Protein AF-A0A959VZM3-F1 (afdb_monomer)

Solvent-accessible surface area (backbone atoms only — not comparable to full-atom values): 9188 Å² total; per-residue (Å²): 102,67,61,38,49,76,47,31,76,87,61,57,45,61,68,59,48,17,64,75,70,76,46,56,53,68,58,54,43,66,77,31,69,43,74,56,45,45,46,29,57,42,51,46,52,51,42,49,57,50,47,54,42,20,57,67,42,49,59,94,54,62,40,55,37,48,43,45,47,11,50,47,51,11,54,48,50,45,38,71,76,40,49,43,59,58,51,37,53,51,50,51,56,58,50,22,78,82,34,68,66,43,29,53,40,50,46,55,44,49,49,54,50,44,51,54,45,30,52,53,39,49,74,39,65,33,55,77,87,47,29,64,61,50,35,50,50,52,52,50,51,48,51,51,55,51,49,49,58,73,74,62,60,64,66,69,60,53,52,52,49,51,55,49,50,30,55,53,47,40,74,73,98

Foldseek 3Di:
DVQCLVPNLVRDDLVVVCVVVVHDSVVVCVVQVDSLSVLLVVLVVLLVQLVVQLVVQLPPDQALLSNLVSNLRSNVVSCVVPVSSLVNNVSLVVVLVPDVSSVVSNVVSVVVQLVVQLVNCVNNVNDPVQSNVLSVLSVVLSNVLSVCVVVPDDPVVSVVSSVVSSVVSRVSD

pLDDT: mean 93.74, std 3.38, range [75.5, 98.38]

Structure (mmCIF, N/CA/C/O backbone):
data_AF-A0A959VZM3-F1
#
_entry.id   AF-A0A959VZM3-F1
#
loop_
_atom_site.group_PDB
_atom_site.id
_atom_site.type_symbol
_atom_site.label_atom_id
_atom_site.label_alt_id
_atom_site.label_comp_id
_atom_site.label_asym_id
_atom_site.label_entity_id
_atom_site.label_seq_id
_atom_site.pdbx_PDB_ins_code
_atom_site.Cartn_x
_atom_site.Cartn_y
_atom_site.Cartn_z
_atom_site.occupancy
_atom_site.B_iso_or_equiv
_atom_site.auth_seq_id
_atom_site.auth_comp_id
_atom_site.auth_asym_id
_atom_site.auth_atom_id
_atom_site.pdbx_PDB_model_num
ATOM 1 N N . MET A 1 1 ? -10.174 7.402 11.515 1.00 91.44 1 MET A N 1
ATOM 2 C CA . MET A 1 1 ? -8.799 7.199 11.017 1.00 91.44 1 MET A CA 1
ATOM 3 C C . MET A 1 1 ? -7.757 7.601 12.057 1.00 91.44 1 MET A C 1
ATOM 5 O O . MET A 1 1 ? -6.980 6.738 12.421 1.00 91.44 1 MET A O 1
ATOM 9 N N . GLU A 1 2 ? -7.784 8.822 12.610 1.00 94.75 2 GLU A N 1
ATOM 10 C CA . GLU A 1 2 ? -6.723 9.305 13.524 1.00 94.75 2 GLU A CA 1
ATOM 11 C C . GLU A 1 2 ? -6.413 8.383 14.718 1.00 94.75 2 GLU A C 1
ATOM 13 O O . GLU A 1 2 ? -5.254 8.094 14.976 1.00 94.75 2 GLU A O 1
ATOM 18 N N . VAL A 1 3 ? -7.432 7.825 15.386 1.00 95.44 3 VAL A N 1
ATOM 19 C CA . VAL A 1 3 ? -7.229 6.854 16.486 1.00 95.44 3 VAL A CA 1
ATOM 20 C C . VAL A 1 3 ? -6.410 5.635 16.041 1.00 95.44 3 VAL A C 1
ATOM 22 O O . VAL A 1 3 ? -5.567 5.155 16.786 1.00 95.44 3 VAL A O 1
ATOM 25 N N . LEU A 1 4 ? -6.639 5.131 14.824 1.00 94.69 4 LEU A N 1
ATOM 26 C CA . LEU A 1 4 ? -5.869 4.014 14.265 1.00 94.69 4 LEU A CA 1
ATOM 27 C C . LEU A 1 4 ? -4.455 4.450 13.863 1.00 94.69 4 LEU A C 1
ATOM 29 O O . LEU A 1 4 ? -3.517 3.687 14.058 1.00 94.69 4 LEU A O 1
ATOM 33 N N . LEU A 1 5 ? -4.289 5.666 13.332 1.00 95.88 5 LEU A N 1
ATOM 34 C CA . LEU A 1 5 ? -2.964 6.201 13.009 1.00 95.88 5 LEU A CA 1
ATOM 35 C C . LEU A 1 5 ? -2.111 6.366 14.269 1.00 95.88 5 LEU A C 1
ATOM 37 O O . LEU A 1 5 ? -0.925 6.063 14.236 1.00 95.88 5 LEU A O 1
ATOM 41 N N . GLU A 1 6 ? -2.688 6.815 15.380 1.00 95.00 6 GLU A N 1
ATOM 42 C CA . GLU A 1 6 ? -1.969 7.010 16.643 1.00 95.00 6 GLU A CA 1
ATOM 43 C C . GLU A 1 6 ? -1.719 5.700 17.396 1.00 95.00 6 GLU A C 1
ATOM 45 O O . GLU A 1 6 ? -0.610 5.477 17.875 1.00 95.00 6 GLU A O 1
ATOM 50 N N . GLU A 1 7 ? -2.731 4.837 17.499 1.00 93.94 7 GLU A N 1
ATOM 51 C CA . GLU A 1 7 ? -2.730 3.726 18.460 1.00 93.94 7 GLU A CA 1
ATOM 52 C C . GLU A 1 7 ? -2.721 2.331 17.819 1.00 93.94 7 GLU A C 1
ATOM 54 O O . GLU A 1 7 ? -2.692 1.319 18.527 1.00 93.94 7 GLU A O 1
ATOM 59 N N . GLY A 1 8 ? -2.782 2.262 16.490 1.00 92.44 8 GLY A N 1
ATOM 60 C CA . GLY A 1 8 ? -2.891 1.009 15.753 1.00 92.44 8 GLY A CA 1
ATOM 61 C C . GLY A 1 8 ? -4.207 0.260 15.993 1.00 92.44 8 GLY A C 1
ATOM 62 O O . GLY A 1 8 ? -5.125 0.697 16.699 1.00 92.44 8 GLY A O 1
ATOM 63 N N . TYR A 1 9 ? -4.309 -0.916 15.388 1.00 91.88 9 TYR A N 1
ATOM 64 C CA . TYR A 1 9 ? -5.464 -1.803 15.432 1.00 91.88 9 TYR A CA 1
ATOM 65 C C . TYR A 1 9 ? -5.769 -2.302 16.852 1.00 91.88 9 TYR A C 1
ATOM 67 O O . TYR A 1 9 ? -6.937 -2.365 17.273 1.00 91.88 9 TYR A O 1
ATOM 75 N N . ALA A 1 10 ? -4.719 -2.615 17.616 1.00 89.94 10 ALA A N 1
ATOM 76 C CA . ALA A 1 10 ? -4.832 -3.073 18.998 1.00 89.94 10 ALA A CA 1
ATOM 77 C C . ALA A 1 10 ? -5.420 -1.989 19.919 1.00 89.94 10 ALA A C 1
ATOM 79 O O . ALA A 1 10 ? -6.264 -2.293 20.765 1.00 89.94 10 ALA A O 1
ATOM 80 N N . GLY A 1 11 ? -5.045 -0.720 19.721 1.00 91.06 11 GLY A N 1
ATOM 81 C CA . GLY A 1 11 ? -5.529 0.407 20.523 1.00 91.06 11 GLY A CA 1
ATOM 82 C C . GLY A 1 11 ? -6.959 0.856 20.206 1.00 91.06 11 GLY A C 1
ATOM 83 O O . GLY A 1 11 ? -7.584 1.554 21.017 1.00 91.06 11 GLY A O 1
ATOM 84 N N . LEU A 1 12 ? -7.512 0.436 19.062 1.00 92.94 12 LEU A N 1
ATOM 85 C CA . LEU A 1 12 ? -8.818 0.875 18.577 1.00 92.94 12 LEU A CA 1
ATOM 86 C C . LEU A 1 12 ? -9.977 0.415 19.477 1.00 92.9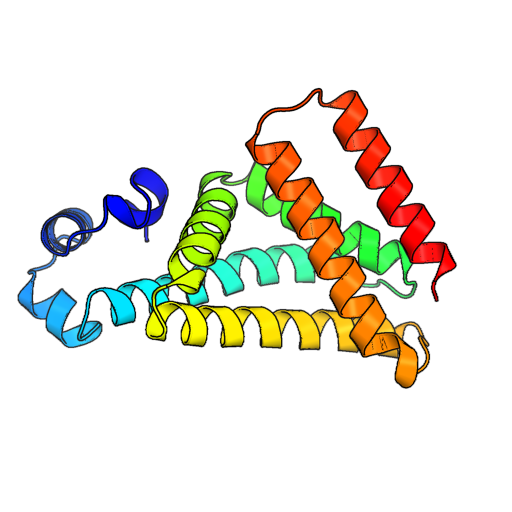4 12 LEU A C 1
ATOM 88 O O . LEU A 1 12 ? -10.255 -0.781 19.620 1.00 92.94 12 LEU A O 1
ATOM 92 N N . THR A 1 13 ? -10.753 1.393 19.956 1.00 91.31 13 THR A N 1
ATOM 93 C CA . THR A 1 13 ? -12.062 1.185 20.591 1.00 91.31 13 THR A CA 1
ATOM 94 C C . THR A 1 13 ? -13.086 2.199 20.079 1.00 91.31 13 THR A C 1
ATOM 96 O O . THR A 1 13 ? -12.742 3.338 19.766 1.00 91.31 13 THR A O 1
ATOM 99 N N . TYR A 1 14 ? -14.371 1.830 20.067 1.00 91.00 14 TYR A N 1
ATOM 100 C CA . TYR A 1 14 ? -15.456 2.761 19.726 1.00 91.00 14 TYR A CA 1
ATOM 101 C C . TYR A 1 14 ? -15.534 3.969 20.656 1.00 91.00 14 TYR A C 1
ATOM 103 O O . TYR A 1 14 ? -15.916 5.045 20.216 1.00 91.00 14 TYR A O 1
ATOM 111 N N . ALA A 1 15 ? -15.152 3.817 21.927 1.00 90.56 15 ALA A N 1
ATOM 112 C CA . ALA A 1 15 ? -15.108 4.939 22.858 1.00 90.56 15 ALA A CA 1
ATOM 113 C C . ALA A 1 15 ? -14.104 6.005 22.409 1.00 90.56 15 ALA A C 1
ATOM 115 O O . ALA A 1 15 ? -14.454 7.179 22.354 1.00 90.56 15 ALA A O 1
ATOM 116 N N . LYS A 1 16 ? -12.894 5.589 22.023 1.00 93.88 16 LYS A N 1
ATOM 117 C CA . LYS A 1 16 ? -11.861 6.500 21.518 1.00 93.88 16 LYS A CA 1
ATOM 118 C C . LYS A 1 16 ? -12.278 7.151 20.202 1.00 93.88 16 LYS A C 1
ATOM 120 O O . LYS A 1 16 ? -12.093 8.350 20.038 1.00 93.88 16 LYS A O 1
ATOM 125 N N . VAL A 1 17 ? -12.895 6.385 19.297 1.00 93.62 17 VAL A N 1
ATOM 126 C CA . VAL A 1 17 ? -13.412 6.923 18.026 1.00 93.62 17 VAL A CA 1
ATOM 127 C C . VAL A 1 17 ? -14.501 7.962 18.266 1.00 93.62 17 VAL A C 1
ATOM 129 O O . VAL A 1 17 ? -14.416 9.044 17.703 1.00 93.62 17 VAL A O 1
ATOM 132 N N . ALA A 1 18 ? -15.487 7.660 19.112 1.00 92.00 18 ALA A N 1
ATOM 133 C CA . ALA A 1 18 ? -16.574 8.571 19.462 1.00 92.00 18 ALA A CA 1
ATOM 134 C C . ALA A 1 18 ? -16.034 9.892 20.035 1.00 92.00 18 ALA A C 1
ATOM 136 O O . ALA A 1 18 ? -16.345 10.964 19.524 1.00 92.00 18 ALA A O 1
ATOM 137 N N . VAL A 1 19 ? -15.132 9.803 21.021 1.00 94.44 19 VAL A N 1
ATOM 138 C CA . VAL A 1 19 ? -14.471 10.976 21.614 1.00 94.44 19 VAL A CA 1
ATOM 139 C C . VAL A 1 19 ? -13.708 11.779 20.559 1.00 94.44 19 VAL A C 1
ATOM 141 O O . VAL A 1 19 ? -13.840 12.997 20.516 1.00 94.44 19 VAL A O 1
ATOM 144 N N . ARG A 1 20 ? -12.937 11.117 19.687 1.00 93.94 20 ARG A N 1
ATOM 145 C CA . ARG A 1 20 ? -12.149 11.800 18.651 1.00 93.94 20 ARG A CA 1
ATOM 146 C C . ARG A 1 20 ? -13.014 12.446 17.569 1.00 93.94 20 ARG A C 1
ATOM 148 O O . ARG A 1 20 ? -12.639 13.493 17.057 1.00 93.94 20 ARG A O 1
ATOM 155 N N . ALA A 1 21 ? -14.128 11.816 17.206 1.00 92.00 21 ALA A N 1
ATOM 156 C CA . ALA A 1 21 ? -15.044 12.306 16.181 1.00 92.00 21 ALA A CA 1
ATOM 157 C C . ALA A 1 21 ? -16.007 13.385 16.703 1.00 92.00 21 ALA A C 1
ATOM 159 O O . ALA A 1 21 ? -16.658 14.038 15.898 1.00 92.00 21 ALA A O 1
ATOM 160 N N . GLY A 1 22 ? -16.111 13.571 18.025 1.00 93.75 22 GLY A N 1
ATOM 161 C CA . GLY A 1 22 ? -17.142 14.425 18.623 1.00 93.75 22 GLY A CA 1
ATOM 162 C C . GLY A 1 22 ? -18.550 13.831 18.515 1.00 93.75 22 GLY A C 1
ATOM 163 O O . GLY A 1 22 ? -19.532 14.553 18.645 1.00 93.75 22 GLY A O 1
ATOM 164 N N . GLU A 1 23 ? -18.647 12.519 18.291 1.00 93.44 23 GLU A N 1
ATOM 165 C CA . GLU A 1 23 ? -19.894 11.806 18.014 1.00 93.44 23 GLU A CA 1
ATOM 166 C C . GLU A 1 23 ? -20.235 10.813 19.126 1.00 93.44 23 GLU A C 1
ATOM 168 O O . GLU A 1 23 ? -19.390 10.408 19.925 1.00 93.44 23 GLU A O 1
ATOM 173 N N . ASN A 1 24 ? -21.485 10.349 19.170 1.00 91.44 24 ASN A N 1
ATOM 174 C CA . ASN A 1 24 ? -21.875 9.292 20.102 1.00 91.44 24 ASN A CA 1
ATOM 175 C C . ASN A 1 24 ? -21.522 7.894 19.554 1.00 91.44 24 ASN A C 1
ATOM 177 O O . ASN A 1 24 ? -21.659 7.617 18.362 1.00 91.44 24 ASN A O 1
ATOM 181 N N . LYS A 1 25 ? -21.158 6.965 20.450 1.00 88.06 25 LYS A N 1
ATOM 182 C CA . LYS A 1 25 ? -20.934 5.539 20.151 1.00 88.06 25 LYS A CA 1
ATOM 183 C C . LYS A 1 25 ? -22.063 4.904 19.332 1.00 88.06 25 LYS A C 1
ATOM 185 O O . LYS A 1 25 ? -21.766 4.095 18.458 1.00 88.06 25 LYS A O 1
ATOM 190 N N . SER A 1 26 ? -23.323 5.261 19.592 1.00 90.31 26 SER A N 1
ATOM 191 C CA . SER A 1 26 ? -24.468 4.722 18.844 1.00 90.31 26 SER A CA 1
ATOM 192 C C . SER A 1 26 ? -24.413 5.090 17.363 1.00 90.31 26 SER A C 1
ATOM 194 O O . SER A 1 26 ? -24.702 4.248 16.520 1.00 90.31 26 SER A O 1
ATOM 196 N N . LEU A 1 27 ? -23.985 6.313 17.036 1.00 90.56 27 LEU A N 1
ATOM 197 C CA . LEU A 1 27 ? -23.862 6.769 15.654 1.00 90.56 27 LEU A CA 1
ATOM 198 C C . LEU A 1 27 ? -22.700 6.068 14.939 1.00 90.56 27 LEU A C 1
ATOM 200 O O . LEU A 1 27 ? -22.860 5.589 13.822 1.00 90.56 27 LEU A O 1
ATOM 204 N N . ILE A 1 28 ? -21.559 5.915 15.619 1.00 90.44 28 ILE A N 1
ATOM 205 C CA . ILE A 1 28 ? -20.419 5.137 15.106 1.00 90.44 28 ILE A CA 1
ATOM 206 C C . ILE A 1 28 ? -20.835 3.682 14.836 1.00 90.44 28 ILE A C 1
ATOM 208 O O . ILE A 1 28 ? -20.541 3.139 13.773 1.00 90.44 28 ILE A O 1
ATOM 212 N N . SER A 1 29 ? -21.556 3.054 15.770 1.00 88.44 29 SER A N 1
ATOM 213 C CA . SER A 1 29 ? -22.054 1.685 15.601 1.00 88.44 29 SER A CA 1
ATOM 214 C C . SER A 1 29 ? -23.082 1.572 14.477 1.00 88.44 29 SER A C 1
ATOM 216 O O . SER A 1 29 ? -23.093 0.559 13.787 1.00 88.44 29 SER A O 1
ATOM 218 N N . TYR A 1 30 ? -23.931 2.585 14.286 1.00 91.31 30 TYR A N 1
ATOM 219 C CA . TYR A 1 30 ? -24.904 2.627 13.196 1.00 91.31 30 TYR A CA 1
ATOM 220 C C . TYR A 1 30 ? -24.217 2.690 11.825 1.00 91.31 30 TYR A C 1
ATOM 222 O O . TYR A 1 30 ? -24.563 1.913 10.942 1.00 91.31 30 TYR A O 1
ATOM 230 N N . TYR A 1 31 ? -23.213 3.560 11.659 1.00 90.94 31 TYR A N 1
ATOM 231 C CA . TYR A 1 31 ? -22.511 3.715 10.380 1.00 90.94 31 TYR A CA 1
ATOM 232 C C . TYR A 1 31 ? -21.617 2.530 10.023 1.00 90.94 31 TYR A C 1
ATOM 234 O O . TYR A 1 31 ? -21.578 2.118 8.869 1.00 90.94 31 TYR A O 1
ATOM 242 N N . PHE A 1 32 ? -20.875 1.996 10.994 1.00 91.25 32 PHE A N 1
ATOM 243 C CA . PHE A 1 32 ? -19.848 0.991 10.711 1.00 91.25 32 PHE A CA 1
ATOM 244 C C . PHE A 1 32 ? -20.271 -0.441 11.042 1.00 91.25 32 PHE A C 1
ATOM 246 O O . PHE A 1 32 ? -19.593 -1.381 10.631 1.00 91.25 32 PHE A O 1
ATOM 253 N N . GLY A 1 33 ? -21.349 -0.629 11.806 1.00 90.44 33 GLY A N 1
ATOM 254 C CA . GLY A 1 33 ? -21.879 -1.931 12.221 1.00 90.44 33 GLY A CA 1
ATOM 255 C C . GLY A 1 33 ? -21.010 -2.681 13.240 1.00 90.44 33 GLY A C 1
ATOM 256 O O . GLY A 1 33 ? -21.507 -3.116 14.276 1.00 90.44 33 GLY A O 1
ATOM 257 N N . SER A 1 34 ? -19.712 -2.844 12.969 1.00 89.38 34 SER A N 1
ATOM 258 C CA . SER A 1 34 ? -18.750 -3.524 13.845 1.00 89.38 34 SER A CA 1
ATOM 259 C C . SER A 1 34 ? -17.370 -2.855 13.848 1.00 89.38 34 SER A C 1
ATOM 261 O O . SER A 1 34 ? -17.079 -1.966 13.041 1.00 89.38 34 SER A O 1
ATOM 263 N N . LYS A 1 35 ? -16.499 -3.247 14.794 1.00 88.88 35 LYS A N 1
ATOM 264 C CA . LYS A 1 35 ? -15.100 -2.780 14.825 1.00 88.88 35 LYS A CA 1
ATOM 265 C C . LYS A 1 35 ? -14.403 -3.105 13.499 1.00 88.88 35 LYS A C 1
ATOM 267 O O . LYS A 1 35 ? -13.711 -2.250 12.962 1.00 88.88 35 LYS A O 1
ATOM 272 N N . GLN A 1 36 ? -14.641 -4.300 12.960 1.00 89.44 36 GLN A N 1
ATOM 273 C CA . GLN A 1 36 ? -14.129 -4.734 11.659 1.00 89.44 36 GLN A CA 1
ATOM 274 C C . GLN A 1 36 ? -14.677 -3.888 10.509 1.00 89.44 36 GLN A C 1
ATOM 276 O O . GLN A 1 36 ? -13.898 -3.505 9.652 1.00 89.44 36 GLN A O 1
ATOM 281 N N . GLY A 1 37 ? -15.968 -3.533 10.509 1.00 90.56 37 GLY A N 1
ATOM 282 C CA . GLY A 1 37 ? -16.532 -2.651 9.478 1.00 90.56 37 GLY A CA 1
ATOM 283 C C . GLY A 1 37 ? -15.894 -1.257 9.477 1.00 90.56 37 GLY A C 1
ATOM 284 O O . GLY A 1 37 ? -15.567 -0.717 8.424 1.00 90.56 37 GLY A O 1
ATOM 285 N N . LEU A 1 38 ? -15.608 -0.706 10.662 1.00 92.44 38 LEU A N 1
ATOM 286 C CA . LEU A 1 38 ? -14.852 0.547 10.788 1.00 92.44 38 LEU A CA 1
ATOM 287 C C . LEU A 1 38 ? -13.430 0.395 10.241 1.00 92.44 38 LEU A C 1
ATOM 289 O O . LEU A 1 38 ? -12.941 1.259 9.518 1.00 92.44 38 LEU A O 1
ATOM 293 N N . VAL A 1 39 ? -12.761 -0.701 10.595 1.00 92.75 39 VAL A N 1
ATOM 294 C CA . VAL A 1 39 ? -11.388 -0.982 10.165 1.00 92.75 39 VAL A CA 1
ATOM 295 C C . VAL A 1 39 ? -11.312 -1.198 8.658 1.00 92.75 39 VAL A C 1
ATOM 297 O O . VAL A 1 39 ? -10.391 -0.674 8.046 1.00 92.75 39 VAL A O 1
ATOM 300 N N . ALA A 1 40 ? -12.292 -1.872 8.057 1.00 90.50 40 ALA A N 1
ATOM 301 C CA . ALA A 1 40 ? -12.405 -2.034 6.612 1.00 90.50 40 ALA A CA 1
ATOM 302 C C . ALA A 1 40 ? -12.519 -0.677 5.903 1.00 90.50 40 ALA A C 1
ATOM 304 O O . ALA A 1 40 ? -11.741 -0.397 4.996 1.00 90.50 40 ALA A O 1
ATOM 305 N N . ALA A 1 41 ? -13.394 0.214 6.386 1.00 92.69 41 ALA A N 1
ATOM 306 C CA . ALA A 1 41 ? -13.520 1.567 5.839 1.00 92.69 41 ALA A CA 1
ATOM 307 C C . ALA A 1 41 ? -12.217 2.382 5.964 1.00 92.69 41 ALA A C 1
ATOM 309 O O . ALA A 1 41 ? -11.886 3.191 5.101 1.00 92.69 41 ALA A O 1
ATOM 310 N N . VAL A 1 42 ? -11.447 2.173 7.038 1.00 93.94 42 VAL A N 1
ATOM 311 C CA . VAL A 1 42 ? -10.139 2.825 7.194 1.00 93.94 42 VAL A CA 1
ATOM 312 C C . VAL A 1 42 ? -9.071 2.184 6.307 1.00 93.94 42 VAL A C 1
ATOM 314 O O . VAL A 1 42 ? -8.259 2.917 5.752 1.00 93.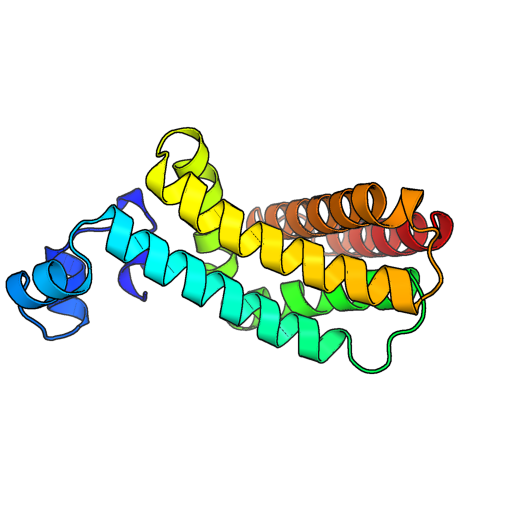94 42 VAL A O 1
ATOM 317 N N . ALA A 1 43 ? -9.068 0.861 6.135 1.00 92.38 43 ALA A N 1
ATOM 318 C CA . ALA A 1 43 ? -8.163 0.167 5.220 1.00 92.38 43 ALA A CA 1
ATOM 319 C C . ALA A 1 43 ? -8.353 0.661 3.781 1.00 92.38 43 ALA A C 1
ATOM 321 O O . ALA A 1 43 ? -7.372 0.961 3.104 1.00 92.38 43 ALA A O 1
ATOM 322 N N . ASP A 1 44 ? -9.609 0.819 3.363 1.00 92.19 44 ASP A N 1
ATOM 323 C CA . ASP A 1 44 ? -9.982 1.378 2.067 1.00 92.19 44 ASP A CA 1
ATOM 324 C C . ASP A 1 44 ? -9.416 2.792 1.891 1.00 92.19 44 ASP A C 1
ATOM 326 O O . ASP A 1 44 ? -8.663 3.058 0.954 1.00 92.19 44 ASP A O 1
ATOM 330 N N . ARG A 1 45 ? -9.642 3.664 2.883 1.00 94.12 45 ARG A N 1
ATOM 331 C CA . ARG A 1 45 ? -9.108 5.030 2.879 1.00 94.12 45 ARG A CA 1
ATOM 332 C C . ARG A 1 45 ? -7.578 5.082 2.826 1.00 94.12 45 ARG A C 1
ATOM 334 O O . ARG A 1 45 ? -7.015 5.941 2.151 1.00 94.12 45 ARG A O 1
ATOM 341 N N . ILE A 1 46 ? -6.891 4.197 3.545 1.00 94.31 46 ILE A N 1
ATOM 342 C CA . ILE A 1 46 ? -5.425 4.095 3.496 1.00 94.31 46 ILE A CA 1
ATOM 343 C C . ILE A 1 46 ? -4.975 3.651 2.101 1.00 94.31 46 ILE A C 1
ATOM 345 O O . ILE A 1 46 ? -4.058 4.248 1.540 1.00 94.31 46 ILE A O 1
ATOM 349 N N . GLY A 1 47 ? -5.657 2.667 1.511 1.00 91.88 47 GLY A N 1
ATOM 350 C CA . GLY A 1 47 ? -5.432 2.239 0.134 1.00 91.88 47 GLY A CA 1
ATOM 351 C C . GLY A 1 47 ? -5.551 3.391 -0.865 1.00 91.88 47 GLY A C 1
ATOM 352 O O . GLY A 1 47 ? -4.661 3.561 -1.698 1.00 91.88 47 GLY A O 1
ATOM 353 N N . GLU A 1 48 ? -6.594 4.217 -0.751 1.00 93.19 48 GLU A N 1
ATOM 354 C CA . GLU A 1 48 ? -6.793 5.408 -1.590 1.00 93.19 48 GLU A CA 1
ATOM 355 C C . GLU A 1 48 ? -5.654 6.422 -1.458 1.00 93.19 48 GLU A C 1
ATOM 357 O O . GLU A 1 48 ? -5.152 6.906 -2.472 1.00 93.19 48 GLU A O 1
ATOM 362 N N . LEU A 1 49 ? -5.231 6.736 -0.227 1.00 93.81 49 LEU A N 1
ATOM 363 C CA . LEU A 1 49 ? -4.151 7.696 0.028 1.00 93.81 49 LEU A CA 1
ATOM 364 C C . LEU A 1 49 ? -2.840 7.245 -0.623 1.00 93.81 49 LEU A C 1
ATOM 366 O O . LEU A 1 49 ? -2.191 8.032 -1.309 1.00 93.81 49 LEU A O 1
ATOM 370 N N . ILE A 1 50 ? -2.480 5.968 -0.460 1.00 92.81 50 ILE A N 1
ATOM 371 C CA . ILE A 1 50 ? -1.261 5.419 -1.067 1.00 92.81 50 ILE A CA 1
ATOM 372 C C . ILE A 1 50 ? -1.388 5.419 -2.597 1.00 92.81 50 ILE A C 1
ATOM 374 O O . ILE A 1 50 ? -0.453 5.798 -3.304 1.00 92.81 50 ILE A O 1
ATOM 378 N N . THR A 1 51 ? -2.554 5.023 -3.117 1.00 92.19 51 THR A N 1
ATOM 379 C CA . THR A 1 51 ? -2.798 4.936 -4.565 1.00 92.19 51 THR A CA 1
ATOM 380 C C . THR A 1 51 ? -2.711 6.309 -5.223 1.00 92.19 51 THR A C 1
ATOM 382 O O . THR A 1 51 ? -2.086 6.441 -6.271 1.00 92.19 51 THR A O 1
ATOM 385 N N . ALA A 1 52 ? -3.288 7.345 -4.611 1.00 93.75 52 ALA A N 1
ATOM 386 C CA . ALA A 1 52 ? -3.279 8.702 -5.152 1.00 93.75 52 ALA A CA 1
ATOM 387 C C . ALA A 1 52 ? -1.852 9.256 -5.332 1.00 93.75 52 ALA A C 1
ATOM 389 O O . ALA A 1 52 ? -1.531 9.830 -6.380 1.00 93.75 52 ALA A O 1
ATOM 390 N N . GLU A 1 53 ? -0.980 9.040 -4.344 1.00 94.62 53 GLU A N 1
ATOM 391 C CA . GLU A 1 53 ? 0.420 9.466 -4.427 1.00 94.62 53 GLU A CA 1
ATOM 392 C C . GLU A 1 53 ? 1.189 8.684 -5.493 1.00 94.62 53 GLU A C 1
ATOM 394 O O . GLU A 1 53 ? 1.909 9.273 -6.301 1.00 94.62 53 GLU A O 1
ATOM 399 N N . VAL A 1 54 ? 0.995 7.368 -5.573 1.00 93.62 54 VAL A N 1
ATOM 400 C CA . VAL A 1 54 ? 1.666 6.554 -6.593 1.00 93.62 54 VAL A CA 1
ATOM 401 C C . VAL A 1 54 ? 1.186 6.867 -8.004 1.00 93.62 54 VAL A C 1
ATOM 403 O O . VAL A 1 54 ? 2.022 7.030 -8.888 1.00 93.62 54 VAL A O 1
ATOM 406 N N . LEU A 1 55 ? -0.114 7.055 -8.236 1.00 95.25 55 LEU A N 1
ATOM 407 C CA . LEU A 1 55 ? -0.621 7.471 -9.549 1.00 95.25 55 LEU A CA 1
ATOM 408 C C . LEU A 1 55 ? -0.045 8.822 -9.990 1.00 95.25 55 LEU A C 1
ATOM 410 O O . LEU A 1 55 ? 0.166 9.053 -11.177 1.00 95.25 55 LEU A O 1
ATOM 414 N N . THR A 1 56 ? 0.266 9.712 -9.045 1.00 95.50 56 THR A N 1
ATOM 415 C CA . THR A 1 56 ? 0.957 10.970 -9.353 1.00 95.50 56 THR A CA 1
ATOM 416 C C . THR A 1 56 ? 2.393 10.738 -9.832 1.00 95.50 56 THR A C 1
ATOM 418 O O . THR A 1 56 ? 2.887 11.509 -10.653 1.00 95.50 56 THR A O 1
ATOM 421 N N . LYS A 1 57 ? 3.061 9.680 -9.358 1.00 95.44 57 LYS A N 1
ATOM 422 C CA . LYS A 1 57 ? 4.427 9.301 -9.763 1.00 95.44 57 LYS A CA 1
ATOM 423 C C . LYS A 1 57 ? 4.490 8.376 -10.977 1.00 95.44 57 LYS A C 1
ATOM 425 O O . LYS A 1 57 ? 5.553 8.258 -11.568 1.00 95.44 57 LYS A O 1
ATOM 430 N N . LEU A 1 58 ? 3.371 7.766 -11.360 1.00 94.69 58 LEU A N 1
ATOM 431 C CA . LEU A 1 58 ? 3.232 6.943 -12.565 1.00 94.69 58 LEU A CA 1
ATOM 432 C C . LEU A 1 58 ? 2.672 7.734 -13.760 1.00 94.69 58 LEU A C 1
ATOM 434 O O . LEU A 1 58 ? 2.123 7.156 -14.696 1.00 94.69 58 LEU A O 1
ATOM 438 N N . ARG A 1 59 ? 2.760 9.067 -13.743 1.00 91.81 59 ARG A N 1
ATOM 439 C CA . ARG A 1 59 ? 2.420 9.874 -14.921 1.00 91.81 59 ARG A CA 1
ATOM 440 C C . ARG A 1 59 ? 3.524 9.733 -15.959 1.00 91.81 59 ARG A C 1
ATOM 442 O O . ARG A 1 59 ? 4.694 9.842 -15.608 1.00 91.81 59 ARG A O 1
ATOM 449 N N . ASP A 1 60 ? 3.128 9.506 -17.207 1.00 88.88 60 ASP A N 1
ATOM 450 C CA . ASP A 1 60 ? 4.027 9.463 -18.366 1.00 88.88 60 ASP A CA 1
ATOM 451 C C . ASP A 1 60 ? 5.160 8.419 -18.256 1.00 88.88 60 ASP A C 1
ATOM 453 O O . ASP A 1 60 ? 6.239 8.604 -18.813 1.00 88.88 60 ASP A O 1
ATOM 457 N N . VAL A 1 61 ? 4.921 7.314 -17.534 1.00 93.44 61 VAL A N 1
ATOM 458 C CA . VAL A 1 61 ? 5.851 6.174 -17.458 1.00 93.44 61 VAL A CA 1
ATOM 459 C C . VAL A 1 61 ? 5.531 5.141 -18.537 1.00 93.44 61 VAL A C 1
ATOM 461 O O . VAL A 1 61 ? 4.368 4.819 -18.775 1.00 93.44 61 VAL A O 1
ATOM 464 N N . ASP A 1 62 ? 6.570 4.602 -19.166 1.00 92.94 62 ASP A N 1
ATOM 465 C CA . ASP A 1 62 ? 6.475 3.754 -20.361 1.00 92.94 62 ASP A CA 1
ATOM 466 C C . ASP A 1 62 ? 7.397 2.522 -20.328 1.00 92.94 62 ASP A C 1
ATOM 468 O O . ASP A 1 62 ? 7.412 1.732 -21.268 1.00 92.94 62 ASP A O 1
ATOM 472 N N . SER A 1 63 ? 8.148 2.332 -19.242 1.00 96.56 63 SER A N 1
ATOM 473 C CA . SER A 1 63 ? 9.087 1.223 -19.064 1.00 96.56 63 SER A CA 1
ATOM 474 C C . SER A 1 63 ? 8.949 0.598 -17.679 1.00 96.56 63 SER A C 1
ATOM 476 O O . SER A 1 63 ? 8.545 1.262 -16.720 1.00 96.56 63 SER A O 1
ATOM 478 N N . VAL A 1 64 ? 9.330 -0.676 -17.538 1.00 97.31 64 VAL A N 1
ATOM 479 C CA . VAL A 1 64 ? 9.325 -1.368 -16.236 1.00 97.31 64 VAL A CA 1
ATOM 480 C C . VAL A 1 64 ? 10.211 -0.650 -15.214 1.00 97.31 64 VAL A C 1
ATOM 482 O O . VAL A 1 64 ? 9.855 -0.569 -14.036 1.00 97.31 64 VAL A O 1
ATOM 485 N N . GLU A 1 65 ? 11.326 -0.065 -15.656 1.00 97.44 65 GLU A N 1
ATOM 486 C CA . GLU A 1 65 ? 12.202 0.756 -14.816 1.00 97.44 65 GLU A CA 1
ATOM 487 C C . GLU A 1 65 ? 11.467 1.982 -14.257 1.00 97.44 65 GLU A C 1
ATOM 489 O O . GLU A 1 65 ? 11.416 2.173 -13.039 1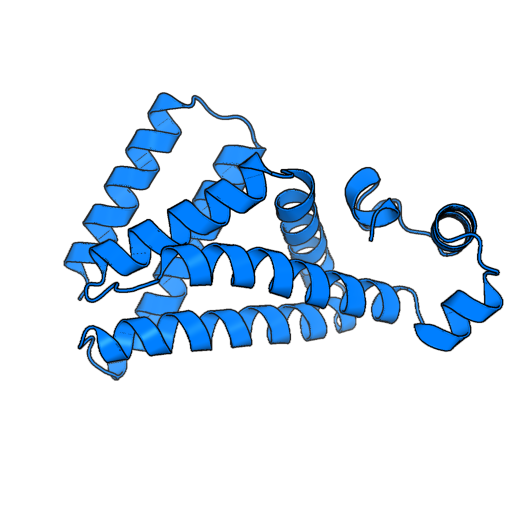.00 97.44 65 GLU A O 1
ATOM 494 N N . ASN A 1 66 ? 10.837 2.772 -15.135 1.00 97.50 66 ASN A N 1
ATOM 495 C CA . ASN A 1 66 ? 10.118 3.991 -14.764 1.00 97.50 66 ASN A CA 1
ATOM 496 C C . ASN A 1 66 ? 8.888 3.682 -13.900 1.00 97.50 66 ASN A C 1
ATOM 498 O O . ASN A 1 66 ? 8.621 4.388 -12.926 1.00 97.50 66 ASN A O 1
ATOM 502 N N . ILE A 1 67 ? 8.177 2.590 -14.196 1.00 97.94 67 ILE A N 1
ATOM 503 C CA . ILE A 1 67 ? 7.066 2.096 -13.375 1.00 97.94 67 ILE A CA 1
ATOM 504 C C . ILE A 1 67 ? 7.571 1.746 -11.975 1.00 97.94 67 ILE A C 1
ATOM 506 O O . ILE A 1 67 ? 7.034 2.234 -10.983 1.00 97.94 67 ILE A O 1
ATOM 510 N N . THR A 1 68 ? 8.637 0.951 -11.871 1.00 98.12 68 THR A N 1
ATOM 511 C CA . THR A 1 68 ? 9.195 0.533 -10.576 1.00 98.12 68 THR A CA 1
ATOM 512 C C . THR A 1 68 ? 9.685 1.734 -9.770 1.00 98.12 68 THR A C 1
ATOM 514 O O . THR A 1 68 ? 9.367 1.855 -8.584 1.00 98.12 68 THR A O 1
ATOM 517 N N . GLY A 1 69 ? 10.395 2.664 -10.414 1.00 97.88 69 GLY A N 1
ATOM 518 C CA . GLY A 1 69 ? 10.821 3.922 -9.805 1.00 97.88 69 GLY A CA 1
ATOM 519 C C . GLY A 1 69 ? 9.642 4.757 -9.302 1.00 97.88 69 GLY A C 1
ATOM 520 O O . GLY A 1 69 ? 9.673 5.236 -8.167 1.00 97.88 69 GLY A O 1
ATOM 521 N N . GLY A 1 70 ? 8.572 4.872 -10.094 1.00 97.56 70 GLY A N 1
ATOM 522 C CA . GLY A 1 70 ? 7.347 5.583 -9.729 1.00 97.56 70 GLY A CA 1
ATOM 523 C C . GLY A 1 70 ? 6.611 4.955 -8.541 1.00 97.56 70 GLY A C 1
ATOM 524 O O . GLY A 1 70 ? 6.220 5.674 -7.618 1.00 97.56 70 GLY A O 1
ATOM 525 N N . LEU A 1 71 ? 6.495 3.621 -8.501 1.00 97.31 71 LEU A N 1
ATOM 526 C CA . LEU A 1 71 ? 5.916 2.890 -7.366 1.00 97.31 71 LEU A CA 1
ATOM 527 C C . LEU A 1 71 ? 6.679 3.183 -6.069 1.00 97.31 71 LEU A C 1
ATOM 529 O O . LEU A 1 71 ? 6.082 3.574 -5.064 1.00 97.31 71 LEU A O 1
ATOM 533 N N . VAL A 1 72 ? 8.008 3.040 -6.102 1.00 97.44 72 VAL A N 1
ATOM 534 C CA . VAL A 1 72 ? 8.863 3.305 -4.940 1.00 97.44 72 VAL A CA 1
ATOM 535 C C . VAL A 1 72 ? 8.764 4.778 -4.531 1.00 97.44 72 VAL A C 1
ATOM 537 O O . VAL A 1 72 ? 8.615 5.074 -3.348 1.00 97.44 72 VAL A O 1
ATOM 540 N N . ALA A 1 73 ? 8.826 5.714 -5.481 1.00 97.38 73 ALA A N 1
ATOM 541 C CA . ALA A 1 73 ? 8.764 7.146 -5.200 1.00 97.38 73 ALA A CA 1
ATOM 542 C C . ALA A 1 73 ? 7.428 7.572 -4.574 1.00 97.38 73 ALA A C 1
ATOM 544 O O . ALA A 1 73 ? 7.422 8.404 -3.666 1.00 97.38 73 ALA A O 1
ATOM 545 N N . GLY A 1 74 ? 6.304 7.015 -5.029 1.00 96.75 74 GLY A N 1
ATOM 546 C CA . GLY A 1 74 ? 4.995 7.358 -4.478 1.00 96.75 74 GLY A CA 1
ATOM 547 C C . GLY A 1 74 ? 4.807 6.810 -3.067 1.00 96.75 74 GLY A C 1
ATOM 548 O O . GLY A 1 74 ? 4.382 7.549 -2.184 1.00 96.75 74 GLY A O 1
ATOM 549 N N . VAL A 1 75 ? 5.228 5.567 -2.803 1.00 96.81 75 VAL A N 1
ATOM 550 C CA . VAL A 1 75 ? 5.225 5.025 -1.432 1.00 96.81 75 VAL A CA 1
ATOM 551 C C . VAL A 1 75 ? 6.154 5.826 -0.517 1.00 96.81 75 VAL A C 1
ATOM 553 O O . VAL A 1 75 ? 5.785 6.122 0.617 1.00 96.81 75 VAL A O 1
ATOM 556 N N . TRP A 1 76 ? 7.321 6.256 -1.008 1.00 97.00 76 TRP A N 1
ATOM 557 C CA . TRP A 1 76 ? 8.216 7.128 -0.242 1.00 97.00 76 TRP A CA 1
ATOM 558 C C . TRP A 1 76 ? 7.551 8.445 0.134 1.00 97.00 76 TRP A C 1
ATOM 560 O O . TRP A 1 76 ? 7.639 8.846 1.290 1.00 97.00 76 TRP A O 1
ATOM 570 N N . LYS A 1 77 ? 6.848 9.069 -0.815 1.00 97.56 77 LYS A N 1
ATOM 571 C CA . LYS A 1 77 ? 6.134 10.324 -0.587 1.00 97.56 77 LYS A CA 1
ATOM 572 C C . LYS A 1 77 ? 5.046 10.183 0.478 1.00 97.56 77 LYS A C 1
ATOM 574 O O . LYS A 1 77 ? 4.959 11.033 1.355 1.00 97.56 77 LYS A O 1
ATOM 579 N N . VAL A 1 78 ? 4.285 9.086 0.466 1.00 96.88 78 VAL A N 1
ATOM 580 C CA . VAL A 1 78 ? 3.303 8.786 1.527 1.00 96.88 78 VAL A CA 1
ATOM 581 C C . VAL A 1 78 ? 3.975 8.742 2.898 1.00 96.88 78 VAL A C 1
ATOM 583 O O . VAL A 1 78 ? 3.456 9.290 3.866 1.00 96.88 78 VAL A O 1
ATOM 586 N N . MET A 1 79 ? 5.130 8.081 2.990 1.00 96.50 79 MET A N 1
ATOM 587 C CA . MET A 1 79 ? 5.868 7.952 4.246 1.00 96.50 79 MET A CA 1
ATOM 588 C C . MET A 1 79 ? 6.511 9.267 4.699 1.00 96.50 79 MET A C 1
ATOM 590 O O . MET A 1 79 ? 6.601 9.500 5.903 1.00 96.50 79 MET A O 1
ATOM 594 N N . ASP A 1 80 ? 6.955 10.102 3.756 1.00 96.44 80 ASP A N 1
ATOM 595 C CA . ASP A 1 80 ? 7.477 11.445 4.028 1.00 96.44 80 ASP A CA 1
ATOM 596 C C . ASP A 1 80 ? 6.383 12.366 4.581 1.00 96.44 80 ASP A C 1
ATOM 598 O O . ASP A 1 80 ? 6.636 13.118 5.521 1.00 96.44 80 ASP A O 1
ATOM 602 N N . ASP A 1 81 ? 5.171 12.287 4.023 1.00 97.00 81 ASP A N 1
ATOM 603 C CA . ASP A 1 81 ? 4.030 13.088 4.469 1.00 97.00 81 ASP A CA 1
ATOM 604 C C . ASP A 1 81 ? 3.519 12.641 5.839 1.00 97.00 81 ASP A C 1
ATOM 606 O O . ASP A 1 81 ? 3.307 13.462 6.732 1.00 97.00 81 ASP A O 1
ATOM 610 N N . ASP A 1 82 ? 3.301 11.335 6.003 1.00 96.56 82 ASP A N 1
ATOM 611 C CA . ASP A 1 82 ? 2.894 10.745 7.271 1.00 96.56 82 ASP A CA 1
ATOM 612 C C . ASP A 1 82 ? 3.243 9.249 7.331 1.00 96.56 82 ASP A C 1
ATOM 614 O O . ASP A 1 82 ? 2.470 8.375 6.921 1.00 96.56 82 ASP A O 1
ATOM 618 N N . GLN A 1 83 ? 4.383 8.924 7.947 1.00 95.38 83 GLN A N 1
ATOM 619 C CA . GLN A 1 83 ? 4.815 7.538 8.182 1.00 95.38 83 GLN A CA 1
ATOM 620 C C . GLN A 1 83 ? 3.762 6.659 8.886 1.00 95.38 83 GLN A C 1
ATOM 622 O O . GLN A 1 83 ? 3.803 5.429 8.778 1.00 95.38 83 GLN A O 1
ATOM 627 N N . ARG A 1 84 ? 2.804 7.259 9.611 1.00 96.25 84 ARG A N 1
ATOM 628 C CA . ARG A 1 84 ? 1.744 6.527 10.316 1.00 96.25 84 ARG A CA 1
ATOM 629 C C . ARG A 1 84 ? 0.790 5.839 9.339 1.00 96.25 84 ARG A C 1
ATOM 631 O O . ARG A 1 84 ? 0.220 4.815 9.703 1.00 96.25 84 ARG A O 1
ATOM 638 N N . VAL A 1 85 ? 0.658 6.344 8.108 1.00 96.06 85 VAL A N 1
ATOM 639 C CA . VAL A 1 85 ? -0.146 5.725 7.039 1.00 96.06 85 VAL A CA 1
ATOM 640 C C . VAL A 1 85 ? 0.430 4.362 6.657 1.00 96.06 85 VAL A C 1
ATOM 642 O O . VAL A 1 85 ? -0.282 3.359 6.702 1.00 96.06 85 VAL A O 1
ATOM 645 N N . ALA A 1 86 ? 1.731 4.305 6.354 1.00 94.69 86 ALA A N 1
ATOM 646 C CA . ALA A 1 86 ? 2.411 3.053 6.023 1.00 94.69 86 ALA A CA 1
ATOM 647 C C . ALA A 1 86 ? 2.424 2.088 7.218 1.00 94.69 86 ALA A C 1
ATOM 649 O O . ALA A 1 86 ? 2.105 0.910 7.061 1.00 94.69 86 ALA A O 1
ATOM 650 N N . ARG A 1 87 ? 2.702 2.590 8.431 1.00 95.81 87 ARG A N 1
ATOM 651 C CA . ARG A 1 87 ? 2.628 1.776 9.653 1.00 95.81 87 ARG A CA 1
ATOM 652 C C . ARG A 1 87 ? 1.248 1.142 9.827 1.00 95.81 87 ARG A C 1
ATOM 654 O O . ARG A 1 87 ? 1.167 -0.053 10.095 1.00 95.81 87 ARG A O 1
ATOM 661 N N . LEU A 1 88 ? 0.177 1.920 9.666 1.00 96.00 88 LEU A N 1
ATOM 662 C CA . LEU A 1 88 ? -1.184 1.413 9.811 1.00 96.00 88 LEU A CA 1
ATOM 663 C C . LEU A 1 88 ? -1.522 0.377 8.731 1.00 96.00 88 LEU A C 1
ATOM 665 O O . LEU A 1 88 ? -2.146 -0.630 9.047 1.00 96.00 88 LEU A O 1
ATOM 669 N N . TYR A 1 89 ? -1.084 0.571 7.484 1.00 95.06 89 TYR A N 1
ATOM 670 C CA . TYR A 1 89 ? -1.245 -0.450 6.444 1.00 95.06 89 TYR A CA 1
ATOM 671 C C . TYR A 1 89 ? -0.623 -1.793 6.861 1.00 95.06 89 TYR A C 1
ATOM 673 O O . TYR A 1 89 ? -1.279 -2.832 6.757 1.00 95.06 89 TYR A O 1
ATOM 681 N N . PHE A 1 90 ? 0.608 -1.788 7.384 1.00 95.25 90 PHE A N 1
ATOM 682 C CA . PHE A 1 90 ? 1.275 -3.018 7.823 1.00 95.25 90 PHE A CA 1
ATOM 683 C C . PHE A 1 90 ? 0.656 -3.629 9.081 1.00 95.25 90 PHE A C 1
ATOM 685 O O . PHE A 1 90 ? 0.517 -4.849 9.147 1.00 95.25 90 PHE A O 1
ATOM 692 N N . ASP A 1 91 ? 0.217 -2.808 10.033 1.00 95.00 91 ASP A N 1
ATOM 693 C CA . ASP A 1 91 ? -0.516 -3.261 11.219 1.00 95.00 91 ASP A CA 1
ATOM 694 C C . ASP A 1 91 ? -1.821 -3.983 10.829 1.00 95.00 91 ASP A C 1
ATOM 696 O O . ASP A 1 91 ? -2.084 -5.111 11.253 1.00 95.00 91 ASP A O 1
ATOM 700 N N . LEU A 1 92 ? -2.594 -3.404 9.903 1.00 94.12 92 LEU A N 1
ATOM 701 C CA . LEU A 1 92 ? -3.786 -4.055 9.354 1.00 94.12 92 LEU A CA 1
ATOM 702 C C . LEU A 1 92 ? -3.438 -5.307 8.540 1.00 94.12 92 LEU A C 1
ATOM 704 O O . LEU A 1 92 ? -4.154 -6.306 8.628 1.00 94.12 92 LEU A O 1
ATOM 708 N N . SER A 1 93 ? -2.335 -5.296 7.785 1.00 93.50 93 SER A N 1
ATOM 709 C CA . SER A 1 93 ? -1.874 -6.478 7.048 1.00 93.50 93 SER A CA 1
ATOM 710 C C . SER A 1 93 ? -1.512 -7.622 7.994 1.00 93.50 93 SER A C 1
ATOM 712 O O . SER A 1 93 ? -1.834 -8.770 7.691 1.00 93.50 93 SER A O 1
ATOM 714 N N . ALA A 1 94 ? -0.910 -7.341 9.148 1.00 93.69 94 ALA A N 1
ATOM 715 C CA . ALA A 1 94 ? -0.650 -8.347 10.172 1.00 93.69 94 ALA A CA 1
ATOM 716 C C . ALA A 1 94 ? -1.956 -8.859 10.804 1.00 93.69 94 ALA A C 1
ATOM 718 O O . ALA A 1 94 ? -2.164 -10.070 10.893 1.00 93.69 94 ALA A O 1
ATOM 719 N N . ALA A 1 95 ? -2.878 -7.959 11.165 1.00 92.44 95 ALA A N 1
ATOM 720 C CA . ALA A 1 95 ? -4.185 -8.329 11.716 1.00 92.44 95 ALA A CA 1
ATOM 721 C C . ALA A 1 95 ? -5.004 -9.212 10.754 1.00 92.44 95 ALA A C 1
ATOM 723 O O . ALA A 1 95 ? -5.685 -10.146 11.182 1.00 92.44 95 ALA A O 1
ATOM 724 N N . SER A 1 96 ? -4.884 -8.967 9.447 1.00 93.12 96 SER A N 1
ATOM 725 C CA . SER A 1 96 ? -5.584 -9.722 8.404 1.00 93.12 96 SER A CA 1
ATOM 726 C C . SER A 1 96 ? -5.221 -11.198 8.342 1.00 93.12 96 SER A C 1
ATOM 728 O O . SER A 1 96 ? -5.980 -11.981 7.786 1.00 93.12 96 SER A O 1
ATOM 730 N N . VAL A 1 97 ? -4.084 -11.608 8.916 1.00 93.25 97 VAL A N 1
ATOM 731 C CA . VAL A 1 97 ? -3.674 -13.018 8.944 1.00 93.25 97 VAL A CA 1
ATOM 732 C C . VAL A 1 97 ? -4.685 -13.860 9.727 1.00 93.25 97 VAL A C 1
ATOM 734 O O . VAL A 1 97 ? -4.939 -15.004 9.348 1.00 93.25 97 VAL A O 1
ATOM 737 N N . VAL A 1 98 ? -5.321 -13.290 10.753 1.00 91.75 98 VAL A N 1
ATOM 738 C CA . VAL A 1 98 ? -6.201 -14.016 11.686 1.00 91.75 98 VAL A CA 1
ATOM 739 C C . VAL A 1 98 ? -7.644 -13.495 11.746 1.00 91.75 98 VAL A C 1
ATOM 741 O O . VAL A 1 98 ? -8.483 -14.161 12.342 1.00 91.75 98 VAL A O 1
ATOM 744 N N . ASP A 1 99 ? -7.955 -12.345 11.138 1.00 90.69 99 ASP A N 1
ATOM 745 C CA . ASP A 1 99 ? -9.318 -11.789 11.060 1.00 90.69 99 ASP A CA 1
ATOM 746 C C . ASP A 1 99 ? -9.801 -11.753 9.600 1.00 90.69 99 ASP A C 1
ATOM 748 O O . ASP A 1 99 ? -9.318 -10.956 8.793 1.00 90.69 99 ASP A O 1
ATOM 752 N N . ASP A 1 100 ? -10.769 -12.612 9.263 1.00 90.56 100 ASP A N 1
ATOM 753 C CA . ASP A 1 100 ? -11.261 -12.788 7.890 1.00 90.56 100 ASP A CA 1
ATOM 754 C C . ASP A 1 100 ? -11.926 -11.540 7.309 1.00 90.56 100 ASP A C 1
ATOM 756 O O . ASP A 1 100 ? -11.764 -11.261 6.125 1.00 90.56 100 ASP A O 1
ATOM 760 N N . ARG A 1 101 ? -12.604 -10.728 8.125 1.00 87.00 101 ARG A N 1
ATOM 761 C CA . ARG A 1 101 ? -13.241 -9.499 7.624 1.00 87.00 101 ARG A CA 1
ATOM 762 C C . ARG A 1 101 ? -12.203 -8.444 7.261 1.00 87.00 101 ARG A C 1
ATOM 764 O O . ARG A 1 101 ? -12.371 -7.700 6.299 1.00 87.00 101 ARG A O 1
ATOM 771 N N . ILE A 1 102 ? -11.118 -8.368 8.033 1.00 89.75 102 ILE A N 1
ATOM 772 C CA . ILE A 1 102 ? -9.988 -7.485 7.712 1.00 89.75 102 ILE A CA 1
ATOM 773 C C . ILE A 1 102 ? -9.241 -8.015 6.486 1.00 89.75 102 ILE A C 1
ATOM 775 O O . ILE A 1 102 ? -8.810 -7.229 5.641 1.00 89.75 102 ILE A O 1
ATOM 779 N N . ARG A 1 103 ? -9.117 -9.341 6.368 1.00 93.00 103 ARG A N 1
ATOM 780 C CA . ARG A 1 103 ? -8.550 -10.018 5.198 1.00 93.00 103 ARG A CA 1
ATOM 781 C C . ARG A 1 103 ? -9.298 -9.668 3.920 1.00 93.00 103 ARG A C 1
ATOM 783 O O . ARG A 1 103 ? -8.652 -9.251 2.966 1.00 93.00 103 ARG A O 1
ATOM 790 N N . GLU A 1 104 ? -10.624 -9.770 3.925 1.00 91.00 104 GLU A N 1
ATOM 791 C CA . GLU A 1 104 ? -11.485 -9.389 2.799 1.00 91.00 104 GLU A CA 1
ATOM 792 C C . GLU A 1 104 ? -11.249 -7.930 2.388 1.00 91.00 104 GLU A C 1
ATOM 794 O O . GLU A 1 104 ? -10.907 -7.663 1.237 1.00 91.00 104 GLU A O 1
ATOM 799 N N . ALA A 1 105 ? -11.302 -6.996 3.342 1.00 87.88 105 ALA A N 1
ATOM 800 C CA . ALA A 1 105 ? -11.089 -5.576 3.058 1.00 87.88 105 ALA A CA 1
ATOM 801 C C . ALA A 1 105 ? -9.697 -5.284 2.465 1.00 87.88 105 ALA A C 1
ATOM 803 O O . ALA A 1 105 ? -9.561 -4.517 1.512 1.00 87.88 105 ALA A O 1
ATOM 804 N N . LEU A 1 106 ? -8.639 -5.905 2.997 1.00 90.56 106 LEU A N 1
ATOM 805 C CA . LEU A 1 106 ? -7.291 -5.720 2.457 1.00 90.56 106 LEU A CA 1
ATOM 806 C C . LEU A 1 106 ? -7.059 -6.446 1.135 1.00 90.56 106 LEU A C 1
ATOM 808 O O . LEU A 1 106 ? -6.222 -5.996 0.352 1.00 90.56 106 LEU A O 1
ATOM 812 N N . HIS A 1 107 ? -7.759 -7.549 0.870 1.00 91.44 107 HIS A N 1
ATOM 813 C CA . HIS A 1 10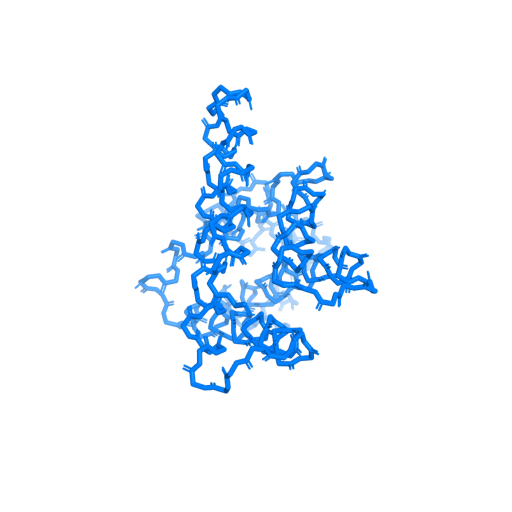7 ? -7.722 -8.200 -0.436 1.00 91.44 107 HIS A CA 1
ATOM 814 C C . HIS A 1 107 ? -8.266 -7.270 -1.514 1.00 91.44 107 HIS A C 1
ATOM 816 O O . HIS A 1 107 ? -7.584 -7.074 -2.514 1.00 91.44 107 HIS A O 1
ATOM 822 N N . GLU A 1 108 ? -9.398 -6.608 -1.272 1.00 88.31 108 GLU A N 1
ATOM 823 C CA . GLU A 1 108 ? -9.945 -5.634 -2.222 1.00 88.31 108 GLU A CA 1
ATOM 824 C C . GLU A 1 108 ? -8.962 -4.494 -2.514 1.00 88.31 108 GLU A C 1
ATOM 826 O O . GLU A 1 108 ? -8.746 -4.135 -3.673 1.00 88.31 108 GLU A O 1
ATOM 831 N N . VAL A 1 109 ? -8.309 -3.956 -1.478 1.00 8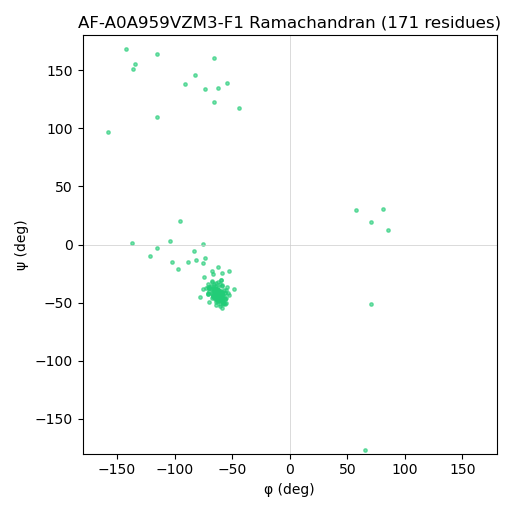8.81 109 VAL A N 1
ATOM 832 C CA . VAL A 1 109 ? -7.276 -2.922 -1.646 1.00 88.81 109 VAL A CA 1
ATOM 833 C C . VAL A 1 109 ? -6.103 -3.455 -2.476 1.00 88.81 109 VAL A C 1
ATOM 835 O O . VAL A 1 109 ? -5.675 -2.803 -3.429 1.00 88.81 109 VAL A O 1
ATOM 838 N N . LYS A 1 110 ? -5.590 -4.650 -2.157 1.00 89.12 110 LYS A N 1
ATOM 839 C CA . LYS A 1 110 ? -4.471 -5.276 -2.884 1.00 89.12 110 LYS A CA 1
ATOM 840 C C . LYS A 1 110 ? -4.825 -5.609 -4.332 1.00 89.12 110 LYS A C 1
ATOM 842 O O . LYS A 1 110 ? -3.970 -5.484 -5.204 1.00 89.12 110 LYS A O 1
ATOM 847 N N . ASP A 1 111 ? -6.059 -6.007 -4.611 1.00 90.81 111 ASP A N 1
ATOM 848 C CA . ASP A 1 111 ? -6.498 -6.341 -5.965 1.00 90.81 111 ASP A CA 1
ATOM 849 C C . ASP A 1 111 ? -6.597 -5.100 -6.847 1.00 90.81 111 ASP A C 1
ATOM 851 O O . ASP A 1 111 ? -6.116 -5.124 -7.981 1.00 90.81 111 ASP A O 1
ATOM 855 N N . ARG A 1 112 ? -7.091 -3.978 -6.310 1.00 89.00 112 ARG A N 1
ATOM 856 C CA . ARG A 1 112 ? -7.035 -2.683 -7.010 1.00 89.00 112 ARG A CA 1
ATOM 857 C C . ARG A 1 112 ? -5.592 -2.282 -7.321 1.00 89.00 112 ARG A C 1
ATOM 859 O O . ARG A 1 112 ? -5.295 -1.868 -8.438 1.00 89.00 112 ARG A O 1
ATOM 866 N N . TRP A 1 113 ? -4.676 -2.487 -6.377 1.00 89.94 113 TRP A N 1
ATOM 867 C CA . TRP A 1 113 ? -3.243 -2.266 -6.588 1.00 89.94 113 TRP A CA 1
ATOM 868 C C . TRP A 1 113 ? -2.650 -3.128 -7.700 1.00 89.94 113 TRP A C 1
ATOM 870 O O . TRP A 1 113 ? -1.945 -2.619 -8.572 1.00 89.94 113 TRP A O 1
ATOM 880 N N . ARG A 1 114 ? -2.959 -4.428 -7.704 1.00 90.38 114 ARG A N 1
ATOM 881 C CA . ARG A 1 114 ? -2.523 -5.346 -8.764 1.00 90.38 114 ARG A CA 1
ATOM 882 C C . ARG A 1 114 ? -3.054 -4.920 -10.125 1.00 90.38 114 ARG A C 1
ATOM 884 O O . ARG A 1 114 ? -2.294 -4.967 -11.086 1.00 90.38 114 ARG A O 1
ATOM 891 N N . GLN A 1 115 ? -4.310 -4.483 -10.206 1.00 91.44 115 GLN A N 1
ATOM 892 C CA . GLN A 1 115 ? -4.910 -3.987 -11.448 1.00 91.44 115 GLN A CA 1
ATOM 893 C C . GLN A 1 115 ? -4.201 -2.730 -11.960 1.00 91.44 115 GLN A C 1
ATOM 895 O O . GLN A 1 115 ? -3.881 -2.665 -13.145 1.00 91.44 115 GLN A O 1
ATOM 900 N N . VAL A 1 116 ? -3.897 -1.772 -11.076 1.00 91.94 116 VAL A N 1
ATOM 901 C CA . VAL A 1 116 ? -3.136 -0.564 -11.434 1.00 91.94 116 VAL A CA 1
ATOM 902 C C . VAL A 1 116 ? -1.769 -0.945 -11.999 1.00 91.94 116 VAL A C 1
ATOM 904 O O . VAL A 1 116 ? -1.457 -0.576 -13.128 1.00 91.94 116 VAL A O 1
ATOM 907 N N . ILE A 1 117 ? -0.976 -1.731 -11.261 1.00 94.88 117 ILE A N 1
ATOM 908 C CA . ILE A 1 117 ? 0.371 -2.136 -11.697 1.00 94.88 117 ILE A CA 1
ATOM 909 C C . ILE A 1 117 ? 0.298 -2.915 -13.017 1.00 94.88 117 ILE A C 1
ATOM 911 O O . ILE A 1 117 ? 1.045 -2.613 -13.945 1.00 94.88 117 ILE A O 1
ATOM 915 N N . SER A 1 118 ? -0.642 -3.856 -13.133 1.00 95.75 118 SER A N 1
ATOM 916 C CA . SER A 1 118 ? -0.819 -4.663 -14.343 1.00 95.75 118 SER A CA 1
ATOM 917 C C . SER A 1 118 ? -1.146 -3.810 -15.568 1.00 95.75 118 SER A C 1
ATOM 919 O O . SER A 1 118 ? -0.611 -4.064 -16.643 1.00 95.75 118 SER A O 1
ATOM 921 N N . GLY A 1 119 ? -1.985 -2.779 -15.418 1.00 95.31 119 GLY A N 1
ATOM 922 C CA . GLY A 1 119 ? -2.330 -1.865 -16.508 1.00 95.31 119 GLY A CA 1
ATOM 923 C C . GLY A 1 119 ? -1.127 -1.070 -17.023 1.00 95.31 119 GLY A C 1
ATOM 924 O O . GLY A 1 119 ? -0.940 -0.946 -18.235 1.00 95.31 119 GLY A O 1
ATOM 925 N N . TYR A 1 120 ? -0.273 -0.590 -16.114 1.00 96.69 120 TYR A N 1
ATOM 926 C CA . TYR A 1 120 ? 0.972 0.084 -16.487 1.00 96.69 120 TYR A CA 1
ATOM 927 C C . TYR A 1 120 ? 1.963 -0.869 -17.161 1.00 96.69 120 TYR A C 1
ATOM 929 O O . TYR A 1 120 ? 2.507 -0.530 -18.207 1.00 96.69 120 TYR A O 1
ATOM 937 N N . LEU A 1 121 ? 2.152 -2.077 -16.618 1.00 97.19 121 LEU A N 1
ATOM 938 C CA . LEU A 1 121 ? 3.036 -3.085 -17.215 1.00 97.19 121 LEU A CA 1
ATOM 939 C C . LEU A 1 121 ? 2.575 -3.501 -18.620 1.00 97.19 121 LEU A C 1
ATOM 941 O O . LEU A 1 121 ? 3.391 -3.581 -19.534 1.00 97.19 121 LEU A O 1
ATOM 945 N N . ALA A 1 122 ? 1.270 -3.704 -18.819 1.00 95.94 122 ALA A N 1
ATOM 946 C CA . ALA A 1 122 ? 0.711 -4.020 -20.131 1.00 95.94 122 ALA A CA 1
ATOM 947 C C . ALA A 1 122 ? 0.917 -2.872 -21.135 1.00 95.94 122 ALA A C 1
ATOM 949 O O . ALA A 1 122 ? 1.266 -3.111 -22.289 1.00 95.94 122 ALA A O 1
ATOM 950 N N . THR A 1 123 ? 0.756 -1.621 -20.692 1.00 95.12 123 THR A N 1
ATOM 951 C CA . THR A 1 123 ? 1.002 -0.433 -21.530 1.00 95.12 123 THR A CA 1
ATOM 952 C C . THR A 1 123 ? 2.480 -0.299 -21.910 1.00 95.12 123 THR A C 1
ATOM 954 O O . THR A 1 123 ? 2.785 0.111 -23.026 1.00 95.12 123 THR A O 1
ATOM 957 N N . ALA A 1 124 ? 3.389 -0.707 -21.021 1.00 95.81 124 ALA A N 1
ATOM 958 C CA . ALA A 1 124 ? 4.829 -0.770 -21.274 1.00 95.81 124 ALA A CA 1
ATOM 959 C C . ALA A 1 124 ? 5.256 -1.958 -22.165 1.00 95.81 124 ALA A C 1
ATOM 961 O O . ALA A 1 124 ? 6.440 -2.118 -22.442 1.00 95.81 124 ALA A O 1
ATOM 962 N N . GLY A 1 125 ? 4.315 -2.791 -22.626 1.00 96.19 125 GLY A N 1
ATOM 963 C CA . GLY A 1 125 ? 4.589 -3.887 -23.559 1.00 96.19 125 GLY A CA 1
ATOM 964 C C . GLY A 1 125 ? 5.042 -5.199 -22.915 1.00 96.19 125 GLY A C 1
ATOM 965 O O . GLY A 1 125 ? 5.476 -6.095 -23.639 1.00 96.19 125 GLY A O 1
ATOM 966 N N . VAL A 1 126 ? 4.917 -5.349 -21.591 1.00 97.44 126 VAL A N 1
ATOM 967 C CA . VAL A 1 126 ? 5.234 -6.612 -20.904 1.00 97.44 126 VAL A CA 1
ATOM 968 C C . VAL A 1 126 ? 4.301 -7.729 -21.400 1.00 97.44 126 VAL A C 1
ATOM 970 O O . VAL A 1 126 ? 3.086 -7.508 -21.478 1.00 97.44 126 VAL A O 1
ATOM 973 N N . PRO A 1 127 ? 4.816 -8.938 -21.711 1.00 97.38 127 PRO A N 1
ATOM 974 C CA . PRO A 1 127 ? 3.989 -10.064 -22.137 1.00 97.38 127 PRO A CA 1
ATOM 975 C C . PRO A 1 127 ? 2.871 -10.384 -21.138 1.00 97.38 127 PRO A C 1
ATOM 977 O O . PRO A 1 127 ? 3.096 -10.428 -19.930 1.00 97.38 127 PRO A O 1
ATOM 980 N N . GLU A 1 128 ? 1.667 -10.688 -21.631 1.00 96.44 128 GLU A N 1
ATOM 981 C CA . GLU A 1 128 ? 0.481 -10.936 -20.789 1.00 96.44 128 GLU A CA 1
ATOM 982 C C . GLU A 1 128 ? 0.717 -12.023 -19.724 1.00 96.44 128 GLU A C 1
ATOM 984 O O . GLU A 1 128 ? 0.266 -11.896 -18.586 1.00 96.44 128 GLU A O 1
ATOM 989 N N . SER A 1 129 ? 1.486 -13.065 -20.058 1.00 96.81 129 SER A N 1
ATOM 990 C CA . SER A 1 129 ? 1.854 -14.136 -19.124 1.00 96.81 129 SER A CA 1
ATOM 991 C C . SER A 1 129 ? 2.790 -13.689 -17.994 1.00 96.81 129 SER A C 1
ATOM 993 O O . SER A 1 129 ? 2.838 -14.339 -16.951 1.00 96.81 129 SER A O 1
ATOM 995 N N . GLU A 1 130 ? 3.539 -12.604 -18.189 1.00 96.69 130 GLU A N 1
ATOM 996 C CA . GLU A 1 130 ? 4.525 -12.076 -17.239 1.00 96.69 130 GLU A CA 1
ATOM 997 C C . GLU A 1 130 ? 3.965 -10.938 -16.377 1.00 96.69 130 GLU A C 1
ATOM 999 O O . GLU A 1 130 ? 4.446 -10.715 -15.264 1.00 96.69 130 GLU A O 1
ATOM 1004 N N . VAL A 1 131 ? 2.894 -10.271 -16.821 1.00 96.94 131 VAL A N 1
ATOM 1005 C CA . VAL A 1 131 ? 2.259 -9.170 -16.079 1.00 96.94 131 VAL A CA 1
ATOM 1006 C C . VAL A 1 131 ? 1.842 -9.573 -14.648 1.00 96.94 131 VAL A C 1
ATOM 1008 O O . VAL A 1 131 ? 2.216 -8.853 -13.714 1.00 96.94 131 VAL A O 1
ATOM 1011 N N . PRO A 1 132 ? 1.124 -10.692 -14.395 1.00 95.56 132 PRO A N 1
ATOM 1012 C CA . PRO A 1 132 ? 0.745 -11.072 -13.029 1.00 95.56 132 PRO A CA 1
ATOM 1013 C C . PRO A 1 132 ? 1.923 -11.386 -12.080 1.00 95.56 132 PRO A C 1
ATOM 1015 O O . PRO A 1 132 ? 1.930 -10.858 -10.956 1.00 95.56 132 PRO A O 1
ATOM 1018 N N . PRO A 1 133 ? 2.924 -12.216 -12.453 1.00 96.12 133 PRO A N 1
ATOM 1019 C CA . PRO A 1 133 ? 4.067 -12.462 -11.579 1.00 96.12 1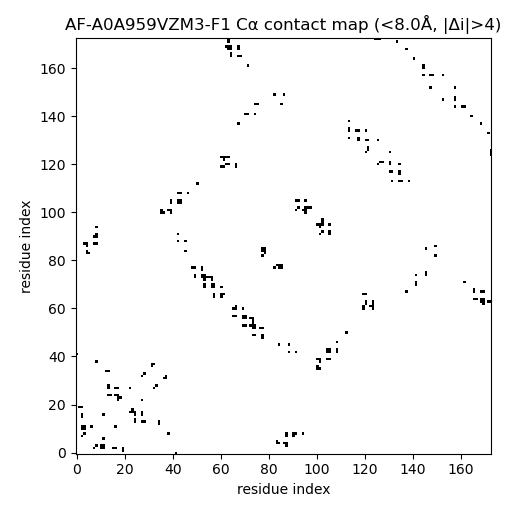33 PRO A CA 1
ATOM 1020 C C . PRO A 1 133 ? 4.935 -11.211 -11.394 1.00 96.12 133 PRO A C 1
ATOM 1022 O O . PRO A 1 133 ? 5.336 -10.941 -10.260 1.00 96.12 133 PRO A O 1
ATOM 1025 N N . LEU A 1 134 ? 5.153 -10.398 -12.437 1.00 96.69 134 LEU A N 1
ATOM 1026 C CA . LEU A 1 134 ? 5.913 -9.151 -12.315 1.00 96.69 134 LEU A CA 1
ATOM 1027 C C . LEU A 1 134 ? 5.196 -8.144 -11.406 1.00 96.69 134 LEU A C 1
ATOM 1029 O O . LEU A 1 134 ? 5.818 -7.594 -10.503 1.00 96.69 134 LEU A O 1
ATOM 1033 N N . SER A 1 135 ? 3.876 -7.980 -11.533 1.00 96.44 135 SER A N 1
ATOM 1034 C CA . SER A 1 135 ? 3.087 -7.140 -10.614 1.00 96.44 135 SER A CA 1
ATOM 1035 C C . SER A 1 135 ? 3.256 -7.566 -9.156 1.00 96.44 135 SER A C 1
ATOM 1037 O O . SER A 1 135 ? 3.407 -6.731 -8.261 1.00 96.44 135 SER A O 1
ATOM 1039 N N . THR A 1 136 ? 3.257 -8.879 -8.912 1.00 95.44 136 THR A N 1
ATOM 1040 C CA . THR A 1 136 ? 3.456 -9.439 -7.573 1.00 95.44 136 THR A CA 1
ATOM 1041 C C . THR A 1 136 ? 4.869 -9.170 -7.059 1.00 95.44 136 THR A C 1
ATOM 1043 O O . THR A 1 136 ? 5.021 -8.746 -5.912 1.00 95.44 136 THR A O 1
ATOM 1046 N N . PHE A 1 137 ? 5.890 -9.360 -7.899 1.00 97.19 137 PHE A N 1
ATOM 1047 C CA . PHE A 1 137 ? 7.284 -9.059 -7.574 1.00 97.19 137 PHE A CA 1
ATOM 1048 C C . PHE A 1 137 ? 7.472 -7.583 -7.207 1.00 97.19 137 PHE A C 1
ATOM 1050 O O . PHE A 1 137 ? 8.049 -7.280 -6.161 1.00 97.19 137 PHE A O 1
ATOM 1057 N N . LEU A 1 138 ? 6.918 -6.670 -8.011 1.00 97.12 138 LEU A N 1
ATOM 1058 C CA . LEU A 1 138 ? 7.007 -5.235 -7.760 1.00 97.12 138 LEU A CA 1
ATOM 1059 C C . LEU A 1 138 ? 6.335 -4.850 -6.439 1.00 97.12 138 LEU A C 1
ATOM 1061 O O . LEU A 1 138 ? 6.935 -4.167 -5.609 1.00 97.12 138 LEU A O 1
ATOM 1065 N N . MET A 1 139 ? 5.115 -5.339 -6.204 1.00 95.12 139 MET A N 1
ATOM 1066 C CA . MET A 1 139 ? 4.381 -5.064 -4.969 1.00 95.12 139 MET A CA 1
ATOM 1067 C C . MET A 1 139 ? 5.110 -5.609 -3.731 1.00 95.12 139 MET A C 1
ATOM 1069 O O . MET A 1 139 ? 5.177 -4.925 -2.705 1.00 95.12 139 MET A O 1
ATOM 1073 N N . ALA A 1 140 ? 5.679 -6.816 -3.817 1.00 96.06 140 ALA A N 1
ATOM 1074 C CA . ALA A 1 140 ? 6.452 -7.418 -2.734 1.00 96.06 140 ALA A CA 1
ATOM 1075 C C . ALA A 1 140 ? 7.736 -6.628 -2.440 1.00 96.06 140 ALA A C 1
ATOM 1077 O O . ALA A 1 140 ? 8.007 -6.325 -1.278 1.00 96.06 140 ALA A O 1
ATOM 1078 N N . GLY A 1 141 ? 8.486 -6.242 -3.476 1.00 97.38 141 GLY A N 1
ATOM 1079 C CA . GLY A 1 141 ? 9.718 -5.468 -3.327 1.00 97.38 141 GLY A CA 1
ATOM 1080 C C . GLY A 1 141 ? 9.478 -4.090 -2.711 1.00 97.38 141 GLY A C 1
ATOM 1081 O O . GLY A 1 141 ? 10.135 -3.732 -1.735 1.00 97.38 141 GLY A O 1
ATOM 1082 N N . VAL A 1 142 ? 8.476 -3.351 -3.199 1.00 96.56 142 VAL A N 1
ATOM 1083 C CA . VAL A 1 142 ? 8.096 -2.044 -2.632 1.00 96.56 142 VAL A CA 1
ATOM 1084 C C . VAL A 1 142 ? 7.652 -2.181 -1.173 1.00 96.56 142 VAL A C 1
ATOM 1086 O O . VAL A 1 142 ? 8.066 -1.386 -0.329 1.00 96.56 142 VAL A O 1
ATOM 1089 N N . SER A 1 143 ? 6.853 -3.205 -0.854 1.00 95.44 143 SER A N 1
ATOM 1090 C CA . SER A 1 143 ? 6.395 -3.452 0.519 1.00 95.44 143 SER A CA 1
ATOM 1091 C C . SER A 1 143 ? 7.557 -3.772 1.461 1.00 95.44 143 SER A C 1
ATOM 1093 O O . SER A 1 143 ? 7.617 -3.224 2.557 1.00 95.44 143 SER A O 1
ATOM 1095 N N . GLY A 1 144 ? 8.500 -4.619 1.035 1.00 96.69 144 GLY A N 1
ATOM 1096 C CA . GLY A 1 144 ? 9.682 -4.964 1.828 1.00 96.69 144 GLY A CA 1
ATOM 1097 C C . GLY A 1 144 ? 10.576 -3.753 2.099 1.00 96.69 144 GLY A C 1
ATOM 1098 O O . GLY A 1 144 ? 10.955 -3.509 3.240 1.00 96.69 144 GLY A O 1
ATOM 1099 N N . LEU A 1 145 ? 10.832 -2.936 1.074 1.00 97.31 145 LEU A N 1
ATOM 1100 C CA . LEU A 1 145 ? 11.600 -1.695 1.213 1.00 97.31 145 LEU A CA 1
ATOM 1101 C C . LEU A 1 145 ? 10.916 -0.692 2.161 1.00 97.31 145 LEU A C 1
ATOM 1103 O O . LEU A 1 145 ? 11.593 -0.003 2.923 1.00 97.31 145 LEU A O 1
ATOM 1107 N N . ALA A 1 146 ? 9.583 -0.611 2.144 1.00 96.69 146 ALA A N 1
ATOM 1108 C CA . ALA A 1 146 ? 8.832 0.243 3.063 1.00 96.69 146 ALA A CA 1
ATOM 1109 C C . ALA A 1 146 ? 8.891 -0.255 4.521 1.00 96.69 146 ALA A C 1
ATOM 1111 O O . ALA A 1 146 ? 8.982 0.569 5.431 1.00 96.69 146 ALA A O 1
ATOM 1112 N N . ILE A 1 147 ? 8.887 -1.574 4.756 1.00 96.25 147 ILE A N 1
ATOM 1113 C CA . ILE A 1 147 ? 9.095 -2.156 6.096 1.00 96.25 147 ILE A CA 1
ATOM 1114 C C . ILE A 1 147 ? 10.503 -1.837 6.604 1.00 96.25 147 ILE A C 1
ATOM 1116 O O . ILE A 1 147 ? 10.635 -1.294 7.695 1.00 96.25 147 ILE A O 1
ATOM 1120 N N . GLU A 1 148 ? 11.540 -2.078 5.796 1.00 96.25 148 GLU A N 1
ATOM 1121 C CA . GLU A 1 148 ? 12.928 -1.729 6.138 1.00 96.25 148 GLU A CA 1
ATOM 1122 C C . GLU A 1 148 ? 13.051 -0.244 6.519 1.00 96.25 148 GLU A C 1
ATOM 1124 O O . GLU A 1 148 ? 13.679 0.132 7.509 1.00 96.25 148 GLU A O 1
ATOM 1129 N N . ARG A 1 149 ? 12.376 0.631 5.771 1.00 95.38 149 ARG A N 1
ATOM 1130 C CA . ARG A 1 149 ? 12.337 2.055 6.095 1.00 95.38 149 ARG A CA 1
ATOM 1131 C C . ARG A 1 149 ? 11.686 2.339 7.455 1.00 95.38 149 ARG A C 1
ATOM 1133 O O . ARG A 1 149 ? 12.194 3.181 8.192 1.00 95.38 149 ARG A O 1
ATOM 1140 N N . LEU A 1 150 ? 10.574 1.678 7.783 1.00 94.75 150 LEU A N 1
ATOM 1141 C CA . LEU A 1 150 ? 9.881 1.843 9.070 1.00 94.75 150 LEU A CA 1
ATOM 1142 C C . LEU A 1 150 ? 10.693 1.309 10.255 1.00 94.75 150 LEU A C 1
ATOM 1144 O O . LEU A 1 150 ? 10.599 1.862 11.348 1.00 94.75 150 LEU A O 1
ATOM 1148 N N . GLU A 1 151 ? 11.481 0.257 10.045 1.00 93.75 151 GLU A N 1
ATOM 1149 C CA . GLU A 1 151 ? 12.357 -0.332 11.066 1.00 93.75 151 GLU A CA 1
ATOM 1150 C C . GLU A 1 151 ? 13.595 0.534 11.363 1.00 93.75 151 GLU A C 1
ATOM 1152 O O . GLU A 1 151 ? 14.260 0.329 12.377 1.00 93.75 151 GLU A O 1
ATOM 1157 N N . GLY A 1 152 ? 13.863 1.550 10.534 1.00 87.31 152 GLY A N 1
ATOM 1158 C CA . GLY A 1 152 ? 14.893 2.557 10.788 1.00 87.31 152 GLY A CA 1
ATOM 1159 C C . GLY A 1 152 ? 16.313 2.113 10.435 1.00 87.31 152 GLY A C 1
ATOM 1160 O O . GLY A 1 152 ? 17.259 2.554 11.084 1.00 87.31 152 GLY A O 1
ATOM 1161 N N . TYR A 1 153 ? 16.484 1.245 9.432 1.00 78.62 153 TYR A N 1
ATOM 1162 C CA . TYR A 1 153 ? 17.818 0.850 8.967 1.00 78.62 153 TYR A CA 1
ATOM 1163 C C . TYR A 1 153 ? 18.608 2.003 8.321 1.00 78.62 153 TYR A C 1
ATOM 1165 O O . TYR A 1 153 ? 18.035 2.986 7.850 1.00 78.62 153 TYR A O 1
ATOM 1173 N N . GLU A 1 154 ? 19.934 1.826 8.251 1.00 88.12 154 GLU A N 1
ATOM 1174 C CA . GLU A 1 154 ? 20.911 2.759 7.663 1.00 88.12 154 GLU A CA 1
ATOM 1175 C C . GLU A 1 154 ? 20.446 3.338 6.302 1.00 88.12 154 GLU A C 1
ATOM 1177 O O . GLU A 1 154 ? 20.279 2.569 5.339 1.00 88.12 154 GLU A O 1
ATOM 1182 N N . PRO A 1 155 ? 20.252 4.670 6.188 1.00 88.81 155 PRO A N 1
ATOM 1183 C CA . PRO A 1 155 ? 19.680 5.312 5.001 1.00 88.81 155 PRO A CA 1
ATOM 1184 C C . PRO A 1 155 ? 20.418 5.003 3.693 1.00 88.81 155 PRO A C 1
ATOM 1186 O O . PRO A 1 155 ? 19.783 4.767 2.664 1.00 88.81 155 PRO A O 1
ATOM 1189 N N . GLU A 1 156 ? 21.750 4.949 3.717 1.00 92.81 156 GLU A N 1
ATOM 1190 C CA . GLU A 1 156 ? 22.577 4.690 2.536 1.00 92.81 156 GLU A CA 1
ATOM 1191 C C . GLU A 1 156 ? 22.383 3.262 2.015 1.00 92.81 156 GLU A C 1
ATOM 1193 O O . GLU A 1 156 ? 22.323 3.031 0.804 1.00 92.81 156 GLU A O 1
ATOM 1198 N N . ARG A 1 157 ? 22.242 2.293 2.927 1.00 94.19 157 ARG A N 1
ATOM 1199 C CA . ARG A 1 157 ? 21.981 0.892 2.578 1.00 94.19 157 ARG A CA 1
ATOM 1200 C C . ARG A 1 157 ? 20.604 0.744 1.942 1.00 94.19 157 ARG A C 1
ATOM 1202 O O . ARG A 1 157 ? 20.463 0.038 0.945 1.00 94.19 157 ARG A O 1
ATOM 1209 N N . LEU A 1 158 ? 19.601 1.403 2.518 1.00 95.12 158 LEU A N 1
ATOM 1210 C CA . LEU A 1 158 ? 18.237 1.377 2.005 1.00 95.12 158 LEU A CA 1
ATOM 1211 C C . LEU A 1 158 ? 18.153 2.018 0.615 1.00 95.12 158 LEU A C 1
ATOM 1213 O O . LEU A 1 158 ? 17.520 1.459 -0.278 1.00 95.12 158 LEU A O 1
ATOM 1217 N N . GLU A 1 159 ? 18.837 3.142 0.396 1.00 94.94 159 GLU A N 1
ATOM 1218 C CA . GLU A 1 159 ? 18.901 3.764 -0.926 1.00 94.94 159 GLU A CA 1
ATOM 1219 C C . GLU A 1 159 ? 19.585 2.846 -1.948 1.00 94.94 159 GLU A C 1
ATOM 1221 O O . GLU A 1 159 ? 19.046 2.617 -3.032 1.00 94.94 159 GLU A O 1
ATOM 1226 N N . ALA A 1 160 ? 20.711 2.221 -1.591 1.00 96.75 160 ALA A N 1
ATOM 1227 C CA . ALA A 1 160 ? 21.363 1.241 -2.459 1.00 96.75 160 ALA A CA 1
ATOM 1228 C C . ALA A 1 160 ? 20.436 0.058 -2.807 1.00 96.75 160 ALA A C 1
ATOM 1230 O O . ALA A 1 160 ? 20.394 -0.372 -3.964 1.00 96.75 160 ALA A O 1
ATOM 1231 N N . ALA A 1 161 ? 19.657 -0.440 -1.841 1.00 97.19 161 ALA A N 1
ATOM 1232 C CA . ALA A 1 161 ? 18.683 -1.507 -2.059 1.00 97.19 161 ALA A CA 1
ATOM 1233 C C . ALA A 1 161 ? 17.561 -1.085 -3.024 1.00 97.19 161 ALA A C 1
ATOM 1235 O O . ALA A 1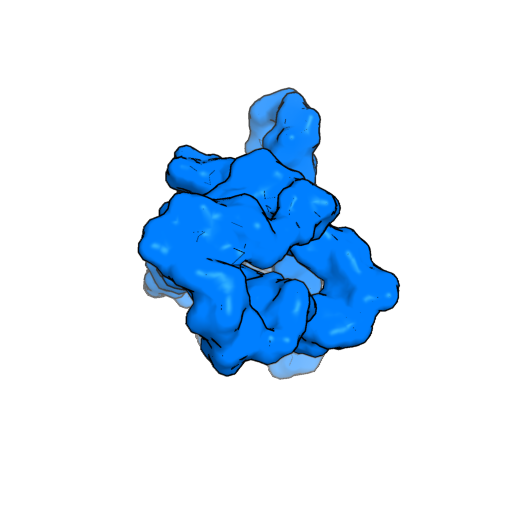 161 ? 17.215 -1.857 -3.920 1.00 97.19 161 ALA A O 1
ATOM 1236 N N . ARG A 1 162 ? 17.044 0.150 -2.916 1.00 97.12 162 ARG A N 1
ATOM 1237 C CA . ARG A 1 162 ? 16.058 0.700 -3.868 1.00 97.12 162 ARG A CA 1
ATOM 1238 C C . ARG A 1 162 ? 16.609 0.730 -5.291 1.00 97.12 162 ARG A C 1
ATOM 1240 O O . ARG A 1 162 ? 15.930 0.288 -6.213 1.00 97.12 162 ARG A O 1
ATOM 1247 N N . GLN A 1 163 ? 17.845 1.198 -5.467 1.00 97.31 163 GLN A N 1
ATOM 1248 C CA . GLN A 1 163 ? 18.488 1.261 -6.783 1.00 97.31 163 GLN A CA 1
ATOM 1249 C C . GLN A 1 163 ? 18.711 -0.134 -7.382 1.00 97.31 163 GLN A C 1
ATOM 1251 O O . GLN A 1 163 ? 18.505 -0.343 -8.577 1.00 97.31 163 GLN A O 1
ATOM 1256 N N . ILE A 1 164 ? 19.104 -1.116 -6.563 1.00 98.12 164 ILE A N 1
ATOM 1257 C CA . ILE A 1 164 ? 19.220 -2.514 -7.003 1.00 98.12 164 ILE A CA 1
ATOM 1258 C C . ILE A 1 164 ? 17.853 -3.064 -7.415 1.00 98.12 164 ILE A C 1
ATOM 1260 O O . ILE A 1 164 ? 17.757 -3.692 -8.465 1.00 98.12 164 ILE A O 1
ATOM 1264 N N . PHE A 1 165 ? 16.809 -2.808 -6.627 1.00 98.38 165 PHE A N 1
ATOM 1265 C CA . PHE A 1 165 ? 15.454 -3.263 -6.920 1.00 98.38 165 PHE A CA 1
ATOM 1266 C C . PHE A 1 165 ? 14.922 -2.701 -8.247 1.00 98.38 165 PHE A C 1
ATOM 1268 O O . PHE A 1 165 ? 14.433 -3.473 -9.070 1.00 98.38 165 PHE A O 1
ATOM 1275 N N . ILE A 1 166 ? 15.091 -1.397 -8.498 1.00 97.88 166 ILE A N 1
ATOM 1276 C CA . ILE A 1 166 ? 14.680 -0.750 -9.757 1.00 97.88 166 ILE A CA 1
ATOM 1277 C C . ILE A 1 166 ? 15.413 -1.368 -10.957 1.00 97.88 166 ILE A C 1
ATOM 1279 O O . ILE 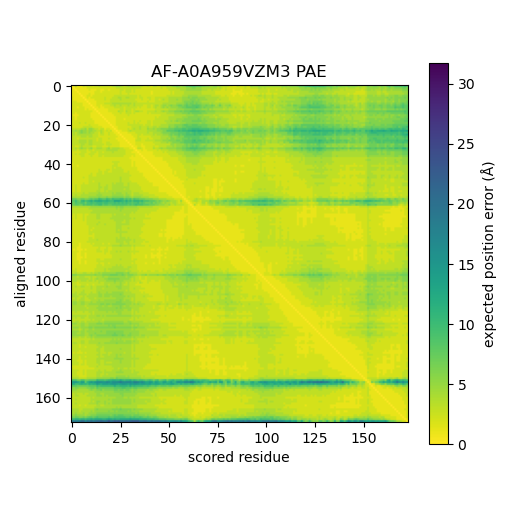A 1 166 ? 14.771 -1.775 -11.924 1.00 97.88 166 ILE A O 1
ATOM 1283 N N . ARG A 1 167 ? 16.742 -1.520 -10.876 1.00 97.25 167 ARG A N 1
ATOM 1284 C CA . ARG A 1 167 ? 17.528 -2.138 -11.959 1.00 97.25 167 ARG A CA 1
ATOM 1285 C C . ARG A 1 167 ? 17.175 -3.606 -12.189 1.00 97.25 167 ARG A C 1
ATOM 1287 O O . ARG A 1 167 ? 17.153 -4.054 -13.329 1.00 97.25 167 ARG A O 1
ATOM 1294 N N . ALA A 1 168 ? 16.920 -4.362 -11.120 1.00 97.25 168 ALA A N 1
ATOM 1295 C CA . ALA A 1 168 ? 16.520 -5.760 -11.231 1.00 97.25 168 ALA A CA 1
ATOM 1296 C C . ALA A 1 168 ? 15.169 -5.880 -11.943 1.00 97.25 168 ALA A C 1
ATOM 1298 O O . ALA A 1 168 ? 15.052 -6.662 -12.882 1.00 97.25 168 ALA A O 1
ATOM 1299 N N . ALA A 1 169 ? 14.184 -5.063 -11.562 1.00 96.19 169 ALA A N 1
ATOM 1300 C CA . ALA A 1 169 ? 12.889 -5.016 -12.232 1.00 96.19 169 ALA A CA 1
ATOM 1301 C C . ALA A 1 169 ? 13.009 -4.660 -13.720 1.00 96.19 169 ALA A C 1
ATOM 1303 O O . ALA A 1 169 ? 12.400 -5.325 -14.549 1.00 96.19 169 ALA A O 1
ATOM 1304 N N . ALA A 1 170 ? 13.843 -3.675 -14.066 1.00 94.12 170 ALA A N 1
ATOM 1305 C CA . ALA A 1 170 ? 14.081 -3.269 -15.452 1.00 94.12 170 ALA A CA 1
ATOM 1306 C C . ALA A 1 170 ? 14.629 -4.395 -16.345 1.00 94.12 170 ALA A C 1
ATOM 1308 O O . ALA A 1 170 ? 14.457 -4.350 -17.553 1.00 94.12 170 ALA A O 1
ATOM 1309 N N . SER A 1 171 ? 15.296 -5.400 -15.768 1.00 93.69 171 SER A N 1
ATOM 1310 C CA . SER A 1 171 ? 15.816 -6.550 -16.520 1.00 93.69 171 SER A CA 1
ATOM 1311 C C . SER A 1 171 ? 14.788 -7.662 -16.772 1.00 93.69 171 SER A C 1
ATOM 1313 O O . SER A 1 171 ? 15.113 -8.639 -17.443 1.00 93.69 171 SER A O 1
ATOM 1315 N N . LEU A 1 172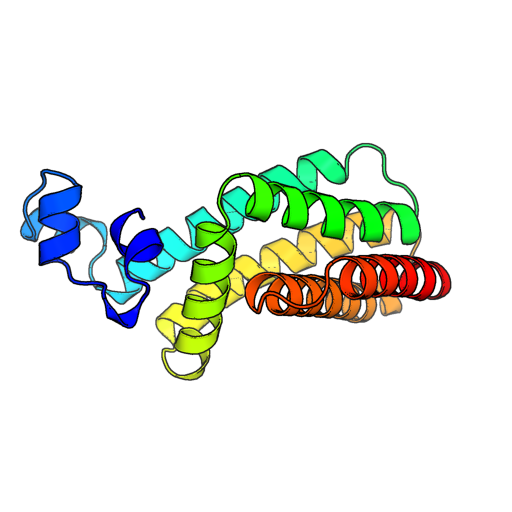 ? 13.582 -7.541 -16.201 1.00 86.94 172 LEU A N 1
ATOM 1316 C CA . LEU A 1 172 ? 12.524 -8.558 -16.224 1.00 86.94 172 LEU A CA 1
ATOM 1317 C C . LEU A 1 172 ? 11.374 -8.247 -17.197 1.00 86.94 172 LEU A C 1
ATOM 1319 O O . LEU A 1 172 ? 10.410 -9.007 -17.216 1.00 86.94 172 LEU A O 1
ATOM 1323 N N . GLY A 1 173 ? 11.437 -7.156 -17.961 1.00 75.50 173 GLY A N 1
ATOM 1324 C CA . GLY A 1 173 ? 10.464 -6.819 -19.006 1.00 75.50 173 GLY A CA 1
ATOM 1325 C C . GLY A 1 173 ? 11.093 -5.980 -20.101 1.00 75.50 173 GLY A C 1
ATOM 1326 O O . GLY A 1 173 ? 10.435 -5.840 -21.150 1.00 75.50 173 GLY A O 1
#

Mean predicted aligned error: 3.41 Å

Nearest PDB structures (foldseek):
  4kwa-assembly1_B  TM=7.301E-01  e=3.718E-05  Saccharomonospora viridis DSM 43017
  6o6o-assembly1_B  TM=6.968E-01  e=1.162E-04  Mycobacterium tuberculosis
  4me9-assembly1_B  TM=6.445E-01  e=1.959E-04  Bacillus cereus ATCC 10987
  5d18-assembly1_A  TM=7.606E-01  e=1.082E-03  Mycobacterium tuberculosis
  3pas-assembly1_A  TM=6.795E-01  e=7.058E-04  Marinobacter nauticus VT8

Secondary structure (DSSP, 8-state):
-HHHHHHHHHH--HHHHHHHHT--HHHHHHHHSSHHHHHHHHHHHHHHHHHHHHHHHTTT--SHHHHHHHHHHHHHHHHHHHHHHHHHHHHHHHHTTT-HHHHHHHHHHHHHHHHHHHHHHHHTT--TTTHHHHHHHHHHHHHHHHHHHHHT--HHHHHHHHHHHHHHHHTT-

Radius of gyration: 17.56 Å; Cα contacts (8 Å, |Δi|>4): 171; chains: 1; bounding box: 48×29×46 Å

Sequence (173 aa):
MEVLLEEGYAGLTYAKVAVRAGENKSLISYYFGSKQGLVAAVADRIGELITAEVLTKLRDVDSVENITGGLVAGVWKVMDDDQRVARLYFDLSAASVVDDRIREALHEVKDRWRQVISGYLATAGVPESEVPPLSTFLMAGVSGLAIERLEGYEPERLEAARQIFIRAAASLG